Protein AF-A0A348WDX2-F1 (afdb_monomer)

Sequence (94 aa):
MTRDAALAHVADYYDRGAFQSELADLVTYRSESQNPAPEAAAELRRYLDEAMLPRLSKLGFDCEIIANPDPRGGPLLIGERREGEGLPMVLTYG

Foldseek 3Di:
DDPVVVVVVVCCCVVVCVVVVLVVVLVVQLCPFQDLDPVNLVSVVCSCPVPVVVVLVVVVWDWDWAQDPPNSGHIDIDTDDDPDPPDDDDDDDD

Mean predicted aligned error: 3.28 Å

Radius of gyration: 16.36 Å; Cα contacts (8 Å, |Δi|>4): 82; chains: 1; bounding box: 35×38×38 Å

Organism: NCBI:txid314263

pLDDT: mean 95.22, std 4.03, range [75.12, 98.31]

Solvent-accessible surface area (backbone atoms only — not comparable to full-atom values): 5765 Å² total; per-residue (Å²): 136,54,72,67,56,54,52,53,49,53,48,50,42,47,77,70,40,51,52,57,54,56,48,56,60,59,68,68,46,64,44,49,52,82,47,88,50,70,66,23,53,51,30,32,50,46,38,43,64,72,54,46,48,58,56,43,42,76,73,61,26,56,70,48,77,43,79,42,90,50,87,76,48,52,68,44,78,50,71,50,66,90,89,61,87,94,61,87,88,84,86,85,87,132

Secondary structure (DSSP, 8-sta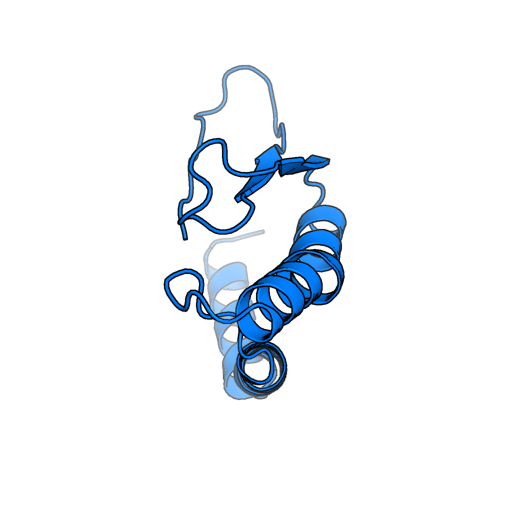te):
--HHHHHHHHHHHHHTTHHHHHHHHHTTS---TT--SHHHHHHHHHIIIIIIHHHHHHTT-EEEEE--SSTTSPPEEEEE----TTPPP-----

Structure (mmCIF, N/CA/C/O backbone):
data_AF-A0A348WDX2-F1
#
_entry.id   AF-A0A348WDX2-F1
#
loop_
_atom_site.group_PDB
_atom_site.id
_atom_site.type_symbol
_atom_site.label_atom_id
_atom_site.label_alt_id
_atom_site.label_comp_id
_atom_site.label_asym_id
_atom_site.label_entity_id
_atom_site.label_seq_id
_atom_site.pdbx_PDB_ins_code
_atom_site.Cartn_x
_atom_site.Cartn_y
_atom_site.Cartn_z
_atom_site.occupancy
_atom_site.B_iso_or_equiv
_atom_site.auth_seq_id
_atom_site.auth_comp_id
_atom_site.auth_asym_id
_atom_site.auth_atom_id
_atom_site.pdbx_PDB_model_num
ATOM 1 N N . MET A 1 1 ? -14.761 0.743 17.962 1.00 75.12 1 MET A N 1
ATOM 2 C CA . MET A 1 1 ? -13.966 -0.461 18.291 1.00 75.12 1 MET A CA 1
ATOM 3 C C . MET A 1 1 ? -13.297 -0.222 19.635 1.00 75.12 1 MET A C 1
ATOM 5 O O . MET A 1 1 ? -12.848 0.895 19.855 1.00 75.12 1 MET A O 1
ATOM 9 N N . THR A 1 2 ? -13.286 -1.192 20.550 1.00 96.69 2 THR A N 1
ATOM 10 C CA . THR A 1 2 ? -12.553 -1.064 21.823 1.00 96.69 2 THR A CA 1
ATOM 11 C C . THR A 1 2 ? -11.110 -1.537 21.654 1.00 96.69 2 THR A C 1
ATOM 13 O O . THR A 1 2 ? -10.802 -2.266 20.711 1.00 96.69 2 THR A O 1
ATOM 16 N N . ARG A 1 3 ? -10.225 -1.156 22.582 1.00 96.50 3 ARG A N 1
ATOM 17 C CA . ARG A 1 3 ? -8.836 -1.637 22.608 1.00 96.50 3 ARG A CA 1
ATOM 18 C C . ARG A 1 3 ? -8.760 -3.167 22.626 1.00 96.50 3 ARG A C 1
ATOM 20 O O . ARG A 1 3 ? -8.020 -3.748 21.841 1.00 96.50 3 ARG A O 1
ATOM 27 N N . ASP A 1 4 ? -9.551 -3.808 23.482 1.00 97.94 4 ASP A N 1
ATOM 28 C CA . ASP A 1 4 ? -9.523 -5.267 23.635 1.00 97.94 4 ASP A CA 1
ATOM 29 C C . ASP A 1 4 ? -10.040 -5.985 22.385 1.00 97.94 4 ASP A C 1
ATOM 31 O O . ASP A 1 4 ? -9.483 -7.008 21.995 1.00 97.94 4 ASP A O 1
ATOM 35 N N . ALA A 1 5 ? -11.033 -5.411 21.694 1.00 97.69 5 ALA A N 1
ATOM 36 C CA . ALA A 1 5 ? -11.490 -5.937 20.410 1.00 97.69 5 ALA A CA 1
ATOM 37 C C . ALA A 1 5 ? -10.389 -5.869 19.338 1.00 97.69 5 ALA A C 1
ATOM 39 O O . ALA A 1 5 ? -10.239 -6.810 18.563 1.00 97.69 5 ALA A O 1
ATOM 40 N N . ALA A 1 6 ? -9.596 -4.792 19.310 1.00 97.06 6 ALA A N 1
ATOM 41 C CA . ALA A 1 6 ? -8.480 -4.662 18.374 1.00 97.06 6 ALA A CA 1
ATOM 42 C C . ALA A 1 6 ? -7.374 -5.699 18.650 1.00 97.06 6 ALA A C 1
ATOM 44 O O . ALA A 1 6 ? -6.867 -6.321 17.718 1.00 97.06 6 ALA A O 1
ATOM 45 N N . LEU A 1 7 ? -7.041 -5.928 19.927 1.00 97.62 7 LEU A N 1
ATOM 46 C CA . LEU A 1 7 ? -6.058 -6.940 20.333 1.00 97.62 7 LEU A CA 1
ATOM 47 C C . LEU A 1 7 ? -6.516 -8.360 19.993 1.00 97.62 7 LEU A C 1
ATOM 49 O O . LEU A 1 7 ? -5.744 -9.128 19.425 1.00 97.62 7 LEU A O 1
ATOM 53 N N . ALA A 1 8 ? -7.773 -8.694 20.296 1.00 97.69 8 ALA A N 1
ATOM 54 C CA . ALA A 1 8 ? -8.338 -9.998 19.968 1.00 97.69 8 ALA A CA 1
ATOM 55 C C . ALA A 1 8 ? -8.351 -10.247 18.452 1.00 97.69 8 ALA A C 1
ATOM 57 O O . ALA A 1 8 ? -8.046 -11.349 18.007 1.00 97.69 8 ALA A O 1
ATOM 58 N N . HIS A 1 9 ? -8.652 -9.217 17.654 1.00 97.06 9 HIS A N 1
ATOM 59 C CA . HIS A 1 9 ? -8.658 -9.330 16.198 1.00 97.06 9 HIS A CA 1
ATOM 60 C C . HIS A 1 9 ? -7.260 -9.586 15.617 1.00 97.06 9 HIS A C 1
ATOM 62 O O . HIS A 1 9 ? -7.108 -10.455 14.764 1.00 97.06 9 HIS A O 1
ATOM 68 N N . VAL A 1 10 ? -6.234 -8.871 16.098 1.00 96.69 10 VAL A N 1
ATOM 69 C CA . VAL A 1 10 ? -4.840 -9.092 15.672 1.00 96.69 10 VAL A CA 1
ATOM 70 C C . VAL A 1 10 ? -4.339 -10.480 16.071 1.00 96.69 10 VAL A C 1
ATOM 72 O O . VAL A 1 10 ? -3.666 -11.122 15.267 1.00 96.69 10 VAL A O 1
ATOM 75 N N . ALA A 1 11 ? -4.683 -10.954 17.272 1.00 97.56 11 ALA A N 1
ATOM 76 C CA . ALA A 1 11 ? -4.325 -12.301 17.710 1.00 97.56 11 ALA A CA 1
ATOM 77 C C . ALA 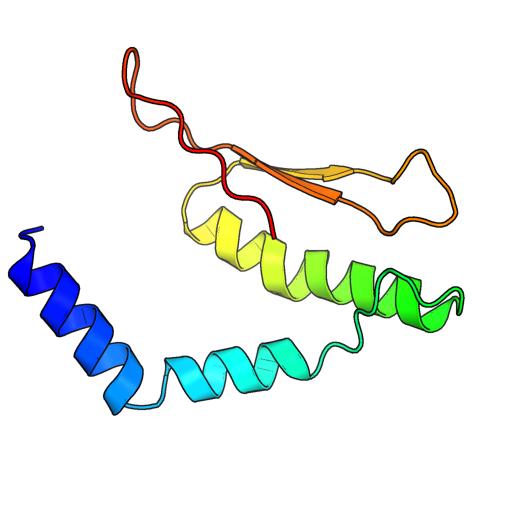A 1 11 ? -4.959 -13.370 16.805 1.00 97.56 11 ALA A C 1
ATOM 79 O O . ALA A 1 11 ? -4.239 -14.211 16.282 1.00 97.56 11 ALA A O 1
ATOM 80 N N . ASP A 1 12 ? -6.266 -13.282 16.524 1.00 98.06 12 ASP A N 1
ATOM 81 C CA . ASP A 1 12 ? -6.954 -14.221 15.621 1.00 98.06 12 ASP A CA 1
ATOM 82 C C . ASP A 1 12 ? -6.367 -14.203 14.199 1.00 98.06 12 ASP A C 1
ATOM 84 O O . ASP A 1 12 ? -6.110 -15.254 13.613 1.00 98.06 12 ASP A O 1
ATOM 88 N N . TYR A 1 13 ? -6.105 -13.012 13.650 1.00 97.56 13 TYR A N 1
ATOM 89 C CA . TYR A 1 13 ? -5.488 -12.846 12.330 1.00 97.56 13 TYR A CA 1
ATOM 90 C C . TYR A 1 13 ? -4.104 -13.511 12.243 1.00 97.56 13 TYR A C 1
ATOM 92 O O . TYR A 1 13 ? -3.767 -14.125 11.225 1.00 97.56 13 TYR A O 1
ATOM 100 N N . TYR A 1 14 ? -3.315 -13.427 13.316 1.00 97.56 14 TYR A N 1
ATOM 101 C CA . TYR A 1 14 ? -2.015 -14.082 13.404 1.00 97.56 14 TYR A CA 1
ATOM 102 C C . TYR A 1 14 ? -2.142 -15.600 13.604 1.00 97.56 14 TYR A C 1
ATOM 104 O O . TYR A 1 14 ? -1.587 -16.367 12.817 1.00 97.56 14 TYR A O 1
ATOM 112 N N . ASP A 1 15 ? -2.913 -16.042 14.602 1.00 97.81 15 ASP A N 1
ATOM 113 C CA . ASP A 1 15 ? -3.043 -17.449 15.008 1.00 97.81 15 ASP A CA 1
ATOM 114 C C . ASP A 1 15 ? -3.681 -18.321 13.919 1.00 97.81 15 ASP A C 1
ATOM 116 O O . ASP A 1 15 ? -3.372 -19.507 13.793 1.00 97.81 15 ASP A O 1
ATOM 120 N N . ARG A 1 16 ? -4.538 -17.736 13.075 1.00 97.50 16 ARG A N 1
ATOM 121 C CA . ARG A 1 16 ? -5.122 -18.419 11.909 1.00 97.50 16 ARG A CA 1
ATOM 122 C C . ARG A 1 16 ? -4.182 -18.492 10.705 1.00 97.50 16 ARG A C 1
ATOM 124 O O . ARG A 1 16 ? -4.569 -19.038 9.674 1.00 97.50 16 ARG A O 1
ATOM 131 N N . GLY A 1 17 ? -2.975 -17.938 10.810 1.00 98.00 17 GLY A N 1
ATOM 132 C CA . GLY A 1 17 ? -1.962 -17.953 9.757 1.00 98.00 17 GLY A CA 1
ATOM 133 C C . GLY A 1 17 ? -2.224 -16.978 8.608 1.00 98.00 17 GLY A C 1
ATOM 134 O O . GLY A 1 17 ? -1.491 -17.006 7.620 1.00 98.00 17 GLY A O 1
ATOM 135 N N . ALA A 1 18 ? -3.230 -16.101 8.714 1.00 97.38 18 ALA A N 1
ATOM 136 C CA . ALA A 1 18 ? -3.542 -15.139 7.656 1.00 97.38 18 ALA A CA 1
ATOM 137 C C . ALA A 1 18 ? -2.383 -14.152 7.450 1.00 97.38 18 ALA A C 1
ATOM 139 O O . ALA A 1 18 ? -1.963 -13.945 6.314 1.00 97.38 18 ALA A O 1
ATOM 140 N N . PHE A 1 19 ? -1.785 -13.656 8.542 1.00 97.06 19 PHE A N 1
ATOM 141 C CA . PHE A 1 19 ? -0.569 -12.840 8.468 1.00 97.06 19 PHE A CA 1
ATOM 142 C C . PHE A 1 19 ? 0.567 -13.548 7.724 1.00 97.06 19 PHE A C 1
ATOM 144 O O . PHE A 1 19 ? 1.179 -12.975 6.827 1.00 97.06 19 PHE A O 1
ATOM 151 N N . GLN A 1 20 ? 0.841 -14.808 8.078 1.00 98.12 20 GLN A N 1
ATOM 152 C CA . GLN A 1 20 ? 1.915 -15.578 7.457 1.00 98.12 20 GLN A CA 1
ATOM 153 C 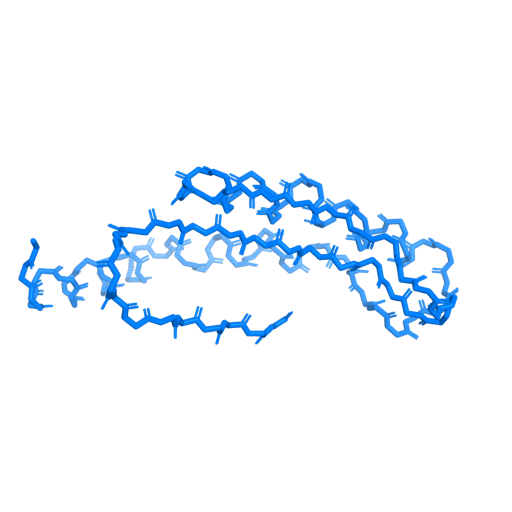C . GLN A 1 20 ? 1.662 -15.791 5.963 1.00 98.12 20 GLN A C 1
ATOM 155 O O . GLN A 1 20 ? 2.590 -15.639 5.174 1.00 98.12 20 GLN A O 1
ATOM 160 N N . SER A 1 21 ? 0.433 -16.138 5.575 1.00 98.00 21 SER A N 1
ATOM 161 C CA . SER A 1 21 ? 0.070 -16.344 4.170 1.00 98.00 21 SER A CA 1
ATOM 162 C C . SER A 1 21 ? 0.242 -15.063 3.359 1.00 98.00 21 SER A C 1
ATOM 164 O O . SER A 1 21 ? 0.882 -15.079 2.314 1.00 98.00 21 SER A O 1
ATOM 166 N N . GLU A 1 22 ? -0.280 -13.940 3.856 1.00 96.62 22 GLU A N 1
ATOM 167 C CA . GLU A 1 22 ? -0.176 -12.659 3.156 1.00 96.62 22 GLU A CA 1
ATOM 168 C C . GLU A 1 22 ? 1.277 -12.173 3.078 1.00 96.62 22 GLU A C 1
ATOM 170 O O . GLU A 1 22 ? 1.697 -11.660 2.040 1.00 96.62 22 GLU A O 1
ATOM 175 N N . LEU A 1 23 ? 2.069 -12.364 4.140 1.00 97.44 23 LEU A N 1
ATOM 176 C CA . LEU A 1 23 ? 3.496 -12.046 4.130 1.00 97.44 23 LEU A CA 1
ATOM 177 C C . LEU A 1 23 ? 4.268 -12.946 3.159 1.00 97.44 23 LEU A C 1
ATOM 179 O O . LEU A 1 23 ? 5.141 -12.450 2.451 1.00 97.44 23 LEU A O 1
ATOM 183 N N . ALA A 1 24 ? 3.947 -14.242 3.100 1.00 98.19 24 ALA A N 1
ATOM 184 C CA . ALA A 1 24 ? 4.570 -15.179 2.169 1.00 98.19 24 ALA A CA 1
ATOM 185 C C . ALA A 1 24 ? 4.380 -14.730 0.714 1.00 98.19 24 ALA A C 1
ATOM 187 O O . ALA A 1 24 ? 5.341 -14.761 -0.051 1.00 98.19 24 ALA A O 1
ATOM 188 N N . ASP A 1 25 ? 3.192 -14.233 0.361 1.00 97.12 25 ASP A N 1
ATOM 189 C CA . ASP A 1 25 ? 2.925 -13.666 -0.963 1.00 97.12 25 ASP A CA 1
ATOM 190 C C . ASP A 1 25 ? 3.757 -12.400 -1.215 1.00 97.12 25 ASP A C 1
ATOM 192 O O . ASP A 1 25 ? 4.345 -12.240 -2.287 1.00 97.12 25 ASP A O 1
ATOM 196 N N . LEU A 1 26 ? 3.856 -11.506 -0.225 1.00 97.25 26 LEU A N 1
ATOM 197 C CA . LEU A 1 26 ? 4.619 -10.258 -0.341 1.00 97.25 26 LEU A CA 1
ATOM 198 C C . LEU A 1 26 ? 6.120 -10.487 -0.539 1.00 97.25 26 LEU A C 1
ATOM 200 O O . LEU A 1 26 ? 6.740 -9.784 -1.332 1.00 97.25 26 LEU A O 1
ATOM 204 N N . VAL A 1 27 ? 6.713 -11.480 0.126 1.00 97.06 27 VAL A N 1
ATOM 205 C CA . VAL A 1 27 ? 8.155 -11.760 -0.010 1.00 97.06 27 VAL A CA 1
ATOM 206 C C . VAL A 1 27 ? 8.519 -12.472 -1.317 1.00 97.06 27 VAL A C 1
ATOM 208 O O . VAL A 1 27 ? 9.702 -12.656 -1.603 1.00 97.06 27 VAL A O 1
ATOM 211 N N . THR A 1 28 ? 7.538 -12.869 -2.138 1.00 97.31 28 THR A N 1
ATOM 212 C CA . THR A 1 28 ? 7.817 -13.419 -3.477 1.00 97.31 28 THR A CA 1
ATOM 213 C C . THR A 1 28 ? 8.293 -12.359 -4.473 1.00 97.31 28 THR A C 1
ATOM 215 O O . THR A 1 28 ? 8.958 -12.698 -5.455 1.00 97.31 28 THR A O 1
ATOM 218 N N . TYR A 1 29 ? 7.994 -11.083 -4.216 1.00 97.00 29 TYR A N 1
ATOM 219 C CA . TYR A 1 29 ? 8.453 -9.963 -5.028 1.00 97.00 29 TYR A CA 1
ATOM 220 C C . TYR A 1 29 ? 9.920 -9.676 -4.706 1.00 97.00 29 TYR A C 1
ATOM 222 O O . TYR A 1 29 ? 10.273 -9.330 -3.580 1.00 97.00 29 TYR A O 1
ATOM 230 N N . ARG A 1 30 ? 10.800 -9.795 -5.702 1.00 96.06 30 ARG A N 1
ATOM 231 C CA . ARG A 1 30 ? 12.246 -9.558 -5.533 1.00 96.06 30 ARG A CA 1
ATOM 232 C C . ARG A 1 30 ? 12.576 -8.070 -5.679 1.00 96.06 30 ARG A C 1
ATOM 234 O O . ARG A 1 30 ? 13.374 -7.675 -6.522 1.00 96.06 30 ARG A O 1
ATOM 241 N N . SER A 1 31 ? 11.917 -7.246 -4.872 1.00 93.75 31 SER A N 1
ATOM 242 C CA . SER A 1 31 ? 11.829 -5.788 -5.002 1.00 93.75 31 SER A CA 1
ATOM 243 C C . SER A 1 31 ? 12.980 -5.026 -4.327 1.00 93.75 31 SER A C 1
ATOM 245 O O . SER A 1 31 ? 12.759 -4.008 -3.670 1.00 93.75 31 SER A O 1
ATOM 247 N N . GLU A 1 32 ? 14.212 -5.524 -4.430 1.00 92.44 32 GLU A N 1
ATOM 248 C CA . GLU A 1 32 ? 15.381 -4.887 -3.813 1.00 92.44 32 GLU A CA 1
ATOM 249 C C . GLU A 1 32 ? 15.691 -3.540 -4.491 1.00 92.44 32 GLU A C 1
ATOM 251 O O . GLU A 1 32 ? 16.188 -3.492 -5.613 1.00 92.44 32 GLU A O 1
ATOM 256 N N . SER A 1 33 ? 15.424 -2.428 -3.802 1.00 86.44 33 SER A N 1
ATOM 257 C CA . SER A 1 33 ? 15.517 -1.076 -4.377 1.00 86.44 33 SER A CA 1
ATOM 258 C C 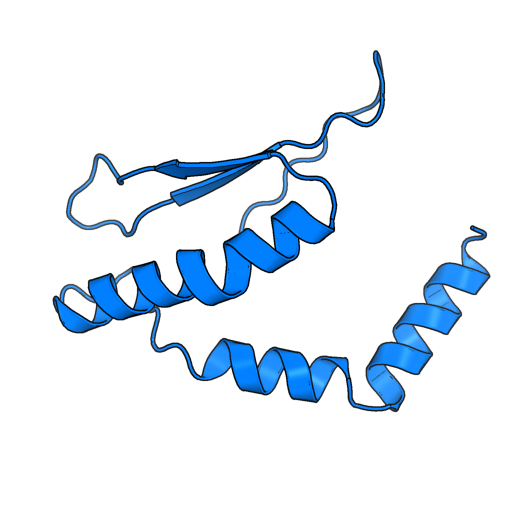. SER A 1 33 ? 16.943 -0.570 -4.612 1.00 86.44 33 SER A C 1
ATOM 260 O O . SER A 1 33 ? 17.128 0.366 -5.384 1.00 86.44 33 SER A O 1
ATOM 262 N N . GLN A 1 34 ? 17.942 -1.166 -3.954 1.00 87.38 34 GLN A N 1
ATOM 263 C CA . GLN A 1 34 ? 19.361 -0.817 -4.115 1.00 87.38 34 GLN A CA 1
ATOM 264 C C . GLN A 1 34 ? 20.050 -1.627 -5.220 1.00 87.38 34 GLN A C 1
ATOM 266 O O . GLN A 1 34 ? 21.203 -1.355 -5.558 1.00 87.38 34 GLN A O 1
ATOM 271 N N . ASN A 1 35 ? 19.366 -2.626 -5.778 1.00 89.88 35 ASN A N 1
ATOM 272 C CA . ASN A 1 35 ? 19.912 -3.458 -6.832 1.00 89.88 35 ASN A CA 1
ATOM 273 C C . ASN A 1 35 ? 19.800 -2.721 -8.180 1.00 89.88 35 ASN A C 1
ATOM 275 O O . ASN A 1 35 ? 18.691 -2.406 -8.611 1.00 89.88 35 ASN A O 1
ATOM 279 N N . PRO A 1 36 ? 20.923 -2.441 -8.869 1.00 88.12 36 PRO A N 1
ATOM 280 C CA . PRO A 1 36 ? 20.914 -1.654 -10.101 1.00 88.12 36 PRO A CA 1
ATOM 281 C C . PRO A 1 36 ? 20.420 -2.444 -11.321 1.00 88.12 36 PRO A C 1
ATOM 283 O O . PRO A 1 36 ? 20.353 -1.891 -12.421 1.00 88.12 36 PRO A O 1
ATOM 286 N N . ALA A 1 37 ? 20.137 -3.739 -11.168 1.00 90.75 37 ALA A N 1
ATOM 287 C CA . ALA A 1 37 ? 19.703 -4.580 -12.266 1.00 90.75 37 ALA A CA 1
ATOM 288 C C . ALA A 1 37 ? 18.301 -4.153 -12.763 1.00 90.75 37 ALA A C 1
ATOM 290 O O . ALA A 1 37 ? 17.394 -3.966 -11.944 1.00 90.75 37 ALA A O 1
ATOM 291 N N . PRO A 1 38 ? 18.078 -4.002 -14.085 1.00 90.25 38 PRO A N 1
ATOM 292 C CA . PRO A 1 38 ? 16.784 -3.580 -14.630 1.00 90.25 38 PRO A CA 1
ATOM 293 C C . PRO A 1 38 ? 15.599 -4.443 -14.175 1.00 90.25 38 PRO A C 1
ATOM 295 O O . PRO A 1 38 ? 14.497 -3.934 -13.972 1.00 90.25 38 PRO A O 1
ATOM 298 N N . GLU A 1 39 ? 15.820 -5.742 -13.978 1.00 93.62 39 GLU A N 1
ATOM 299 C CA . GLU A 1 39 ? 14.826 -6.679 -13.462 1.00 93.62 39 GLU A CA 1
ATOM 300 C C . GLU A 1 39 ? 14.407 -6.378 -12.018 1.00 93.62 39 GLU A C 1
ATOM 302 O O . GLU A 1 39 ? 13.233 -6.533 -11.691 1.00 93.62 39 GLU A O 1
ATOM 307 N N . ALA A 1 40 ? 15.318 -5.888 -11.171 1.00 92.44 40 ALA A N 1
ATOM 308 C CA . ALA A 1 40 ? 14.995 -5.508 -9.798 1.00 92.44 40 ALA A CA 1
ATOM 309 C C . ALA A 1 40 ? 14.120 -4.248 -9.772 1.00 92.44 40 ALA A C 1
ATOM 311 O O . ALA A 1 40 ? 13.144 -4.182 -9.026 1.00 92.44 40 ALA A O 1
ATOM 312 N N . ALA A 1 41 ? 14.403 -3.281 -10.653 1.00 91.94 41 ALA A N 1
ATOM 313 C CA . ALA A 1 41 ? 13.563 -2.098 -10.824 1.00 91.94 41 ALA A CA 1
ATOM 314 C C . ALA A 1 41 ? 12.153 -2.458 -11.332 1.00 91.94 41 ALA A C 1
ATOM 316 O O . ALA A 1 41 ? 11.160 -1.911 -10.846 1.00 91.94 41 ALA A O 1
ATOM 317 N N . ALA A 1 42 ? 12.053 -3.402 -12.276 1.00 93.94 42 ALA A N 1
ATOM 318 C CA . ALA A 1 42 ? 10.772 -3.903 -12.769 1.00 93.94 42 ALA A CA 1
ATOM 319 C C . ALA A 1 42 ? 9.984 -4.652 -11.678 1.00 93.94 42 ALA A C 1
ATOM 321 O O . ALA A 1 42 ? 8.793 -4.397 -11.507 1.00 93.94 42 ALA A O 1
ATOM 322 N N . GLU A 1 43 ? 10.639 -5.514 -10.895 1.00 96.88 43 GLU A N 1
ATOM 323 C CA . GLU A 1 43 ? 10.005 -6.229 -9.779 1.00 96.88 43 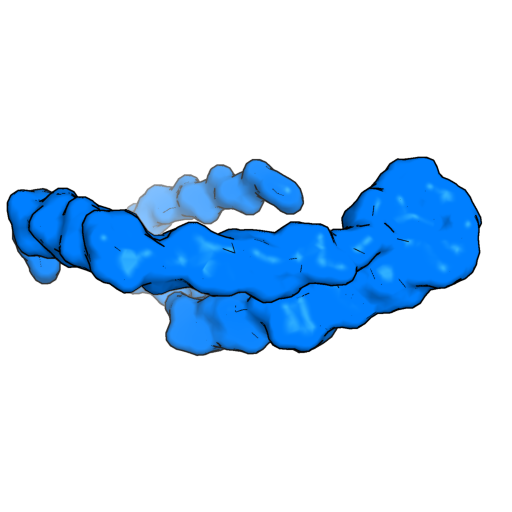GLU A CA 1
ATOM 324 C C . GLU A 1 43 ? 9.575 -5.289 -8.649 1.00 96.88 43 GLU A C 1
ATOM 326 O O . GLU A 1 43 ? 8.494 -5.463 -8.087 1.00 96.88 43 GLU A O 1
ATOM 331 N N . LEU A 1 44 ? 10.361 -4.252 -8.344 1.00 95.88 44 LEU A N 1
ATOM 332 C CA . LEU A 1 44 ? 9.956 -3.212 -7.401 1.00 95.88 44 LEU A CA 1
ATOM 333 C C . LEU A 1 44 ? 8.722 -2.458 -7.898 1.00 95.88 44 LEU A C 1
ATOM 335 O O . LEU A 1 44 ? 7.791 -2.229 -7.129 1.00 95.88 44 LEU A O 1
ATOM 339 N N . ARG A 1 45 ? 8.669 -2.114 -9.188 1.00 96.06 45 ARG A N 1
ATOM 340 C CA . ARG A 1 45 ? 7.476 -1.491 -9.764 1.00 96.06 45 ARG A CA 1
ATOM 341 C C . ARG A 1 45 ? 6.258 -2.411 -9.661 1.00 96.06 45 ARG A C 1
ATOM 343 O O . ARG A 1 45 ? 5.202 -1.959 -9.227 1.00 96.06 45 ARG A O 1
ATOM 350 N N . ARG A 1 46 ? 6.426 -3.697 -9.979 1.00 97.56 46 ARG A N 1
ATOM 351 C CA . ARG A 1 46 ? 5.376 -4.716 -9.857 1.00 97.56 46 ARG A CA 1
ATOM 352 C C . ARG A 1 46 ? 4.879 -4.852 -8.417 1.00 97.56 46 ARG A C 1
ATOM 354 O O . ARG A 1 46 ? 3.677 -4.898 -8.194 1.00 97.56 46 ARG A O 1
ATOM 361 N N . TYR A 1 47 ? 5.779 -4.843 -7.434 1.00 97.88 47 TYR A N 1
ATOM 362 C CA . TYR A 1 47 ? 5.425 -4.841 -6.012 1.00 97.88 47 TYR A CA 1
ATOM 363 C C . TYR A 1 47 ? 4.572 -3.626 -5.622 1.00 97.88 47 TYR A C 1
ATOM 365 O O . TYR A 1 47 ? 3.552 -3.773 -4.947 1.00 97.88 47 TYR A O 1
ATOM 373 N N . LEU A 1 48 ? 4.942 -2.423 -6.069 1.00 97.56 48 LEU A N 1
ATOM 374 C CA . LEU A 1 48 ? 4.152 -1.229 -5.768 1.00 97.56 48 LEU A CA 1
ATOM 375 C C . LEU A 1 48 ? 2.767 -1.272 -6.430 1.00 97.56 48 LEU A C 1
ATOM 377 O O . LEU A 1 48 ? 1.776 -1.024 -5.746 1.00 97.56 48 LEU A O 1
ATOM 381 N N . ASP A 1 49 ? 2.696 -1.627 -7.715 1.00 98.06 49 ASP A N 1
ATOM 382 C CA . ASP A 1 49 ? 1.450 -1.633 -8.492 1.00 98.06 49 ASP A CA 1
ATOM 383 C C . ASP A 1 49 ? 0.491 -2.760 -8.068 1.00 98.06 49 ASP A C 1
ATOM 385 O O . ASP A 1 49 ? -0.704 -2.528 -7.887 1.00 98.06 49 ASP A O 1
ATOM 389 N N . GLU A 1 50 ? 0.993 -3.988 -7.913 1.00 97.94 50 GLU A N 1
ATOM 390 C CA . GLU A 1 50 ? 0.161 -5.180 -7.694 1.00 97.94 50 GLU A CA 1
ATOM 391 C C . GLU A 1 50 ? -0.056 -5.483 -6.210 1.00 97.94 50 GLU A C 1
ATOM 393 O O . GLU A 1 50 ? -1.098 -6.026 -5.836 1.00 97.94 50 GLU A O 1
ATOM 398 N N . ALA A 1 51 ? 0.907 -5.139 -5.347 1.00 97.44 51 ALA A N 1
ATOM 399 C CA . ALA A 1 51 ? 0.832 -5.478 -3.934 1.00 97.44 51 A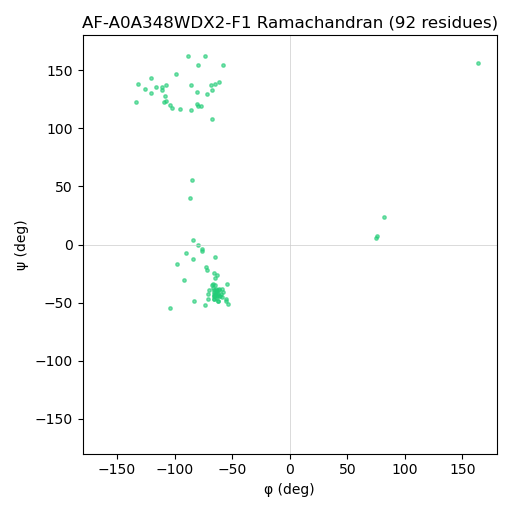LA A CA 1
ATOM 400 C C . ALA A 1 51 ? 0.452 -4.286 -3.048 1.00 97.44 51 ALA A C 1
ATOM 402 O O . ALA A 1 51 ? -0.494 -4.403 -2.262 1.00 97.44 51 ALA A O 1
ATOM 403 N N . MET A 1 52 ? 1.173 -3.167 -3.122 1.00 97.56 52 MET A N 1
ATOM 404 C CA . MET A 1 52 ? 1.016 -2.073 -2.152 1.00 97.56 52 MET A CA 1
ATOM 405 C C . MET A 1 52 ? -0.147 -1.140 -2.475 1.00 97.56 52 MET A C 1
ATOM 407 O O . MET A 1 52 ? -0.980 -0.892 -1.599 1.00 97.56 52 MET A O 1
ATOM 411 N N . LEU A 1 53 ? -0.244 -0.671 -3.723 1.00 98.06 53 LEU A N 1
ATOM 412 C CA . LEU A 1 53 ? -1.290 0.254 -4.158 1.00 98.06 53 LEU A CA 1
ATOM 413 C C . LEU A 1 53 ? -2.698 -0.284 -3.833 1.00 98.06 53 LEU A C 1
ATOM 415 O O . LEU A 1 53 ? -3.440 0.411 -3.136 1.00 98.06 53 LEU A O 1
ATOM 419 N N . PRO A 1 54 ? -3.073 -1.534 -4.186 1.00 97.62 54 PRO A N 1
ATOM 420 C CA . PRO A 1 54 ? -4.426 -2.021 -3.920 1.00 97.62 54 PRO A CA 1
ATOM 421 C C . PRO A 1 54 ? -4.718 -2.172 -2.423 1.00 97.62 54 PRO A C 1
ATOM 423 O O . PRO A 1 54 ? -5.848 -1.943 -1.986 1.00 97.62 54 PRO A O 1
ATOM 426 N N . ARG A 1 55 ? -3.709 -2.543 -1.621 1.00 96.75 55 ARG A N 1
ATOM 427 C CA . ARG A 1 55 ? -3.844 -2.691 -0.163 1.00 96.75 55 ARG A CA 1
ATOM 428 C C . ARG A 1 55 ? -4.131 -1.346 0.502 1.00 96.75 55 ARG A C 1
ATOM 430 O O . ARG A 1 55 ? -5.063 -1.261 1.298 1.00 96.75 55 ARG A O 1
ATOM 437 N N . LEU A 1 56 ? -3.380 -0.304 0.153 1.00 97.56 56 LEU A N 1
ATOM 438 C CA . LEU A 1 56 ? -3.558 1.035 0.720 1.00 97.56 56 LEU A CA 1
ATOM 439 C C . LEU A 1 56 ? -4.849 1.695 0.228 1.00 97.56 56 LEU A C 1
ATOM 441 O O . LEU A 1 56 ? -5.613 2.215 1.042 1.00 97.56 56 LEU A O 1
ATOM 445 N N . SER A 1 57 ? -5.174 1.580 -1.063 1.00 97.56 57 SER A N 1
ATOM 446 C CA . SER A 1 57 ? -6.437 2.104 -1.594 1.00 97.56 57 SER A CA 1
ATOM 447 C C . SER A 1 57 ? -7.660 1.445 -0.947 1.00 97.56 57 SER A C 1
ATOM 449 O O . SER A 1 57 ? -8.623 2.129 -0.609 1.00 97.56 57 SER A O 1
ATOM 451 N N . LYS A 1 58 ? -7.620 0.133 -0.664 1.00 97.44 58 LYS A N 1
ATOM 452 C CA . LYS A 1 58 ? -8.695 -0.561 0.073 1.00 97.44 58 LYS A CA 1
ATOM 453 C C . LYS A 1 58 ? -8.867 -0.046 1.510 1.00 97.44 58 LYS A C 1
ATOM 455 O O . LYS A 1 58 ? -9.963 -0.132 2.060 1.00 97.44 58 LYS A O 1
ATOM 460 N N . LEU A 1 59 ? -7.807 0.496 2.113 1.00 95.88 59 LEU A N 1
ATOM 461 C CA . LEU A 1 59 ? -7.829 1.144 3.429 1.00 95.88 59 LEU A CA 1
ATOM 462 C C . LEU A 1 59 ? -8.257 2.624 3.371 1.00 95.88 59 LEU A C 1
ATOM 464 O O . LEU A 1 59 ? -8.244 3.297 4.407 1.00 95.88 59 LEU A O 1
ATOM 468 N N . GLY A 1 60 ? -8.636 3.126 2.191 1.00 97.50 60 GLY A N 1
ATOM 469 C CA . GLY A 1 60 ? -9.119 4.490 1.981 1.00 97.50 60 GLY A CA 1
ATOM 470 C C . GLY A 1 60 ? -8.015 5.536 1.845 1.00 97.50 60 GLY A C 1
ATOM 471 O O . GLY A 1 60 ? -8.261 6.696 2.159 1.00 97.50 60 GLY A O 1
ATOM 472 N N . PHE A 1 61 ? -6.806 5.133 1.446 1.00 98.31 61 PHE A N 1
ATOM 473 C CA . PHE A 1 61 ? -5.754 6.076 1.071 1.00 98.31 61 PHE A CA 1
ATOM 474 C C . PHE A 1 61 ? -5.879 6.468 -0.402 1.00 98.31 61 PHE A C 1
ATOM 476 O O . PHE A 1 61 ? -6.050 5.603 -1.266 1.00 98.31 61 PHE A O 1
ATOM 483 N N . ASP A 1 62 ? -5.702 7.756 -0.678 1.00 98.12 62 ASP A N 1
ATOM 484 C CA . ASP A 1 62 ? -5.377 8.252 -2.009 1.00 98.12 62 ASP A CA 1
ATOM 485 C C . ASP A 1 62 ? -3.872 8.064 -2.217 1.00 98.12 62 ASP A C 1
ATOM 487 O O . ASP A 1 62 ? -3.062 8.545 -1.421 1.00 98.12 62 ASP A O 1
ATOM 491 N N . CYS A 1 63 ? -3.491 7.305 -3.246 1.00 98.31 63 CYS A N 1
ATOM 492 C CA . CYS A 1 63 ? -2.107 6.893 -3.459 1.00 98.31 63 CYS A CA 1
ATOM 493 C C . CYS A 1 63 ? -1.559 7.366 -4.804 1.00 98.31 63 CYS A C 1
ATOM 495 O O . CYS A 1 63 ? -2.246 7.306 -5.823 1.00 98.31 63 CYS A O 1
ATOM 497 N N . GLU A 1 64 ? -0.282 7.736 -4.811 1.00 97.88 64 GLU A N 1
ATOM 498 C CA . GLU A 1 64 ? 0.484 8.077 -6.006 1.00 97.88 64 GLU A CA 1
ATOM 499 C C . GLU A 1 64 ? 1.830 7.342 -5.997 1.00 97.88 64 GLU A C 1
ATOM 501 O O . GLU A 1 64 ? 2.499 7.262 -4.963 1.00 97.88 64 GLU A O 1
ATOM 506 N N . ILE A 1 65 ? 2.237 6.815 -7.156 1.00 97.31 65 ILE A N 1
ATOM 507 C CA . ILE A 1 65 ? 3.582 6.271 -7.366 1.00 97.31 65 ILE A CA 1
ATOM 508 C C . ILE A 1 65 ? 4.400 7.299 -8.143 1.00 97.31 65 ILE A C 1
ATOM 510 O O . ILE A 1 65 ? 4.095 7.618 -9.292 1.00 97.31 65 ILE A O 1
ATOM 514 N N . ILE A 1 66 ? 5.463 7.786 -7.517 1.00 96.31 66 ILE A N 1
ATOM 515 C CA . ILE A 1 66 ? 6.297 8.884 -7.993 1.00 96.31 66 ILE A CA 1
ATOM 516 C C . ILE A 1 66 ? 7.668 8.334 -8.387 1.00 96.31 66 ILE A C 1
ATOM 518 O O . ILE A 1 66 ? 8.290 7.561 -7.652 1.00 96.31 66 ILE A O 1
ATOM 522 N N . ALA A 1 67 ? 8.160 8.739 -9.558 1.00 93.44 67 ALA A N 1
ATOM 523 C CA . ALA A 1 67 ? 9.512 8.402 -9.987 1.00 93.44 67 ALA A CA 1
ATOM 524 C C . ALA A 1 67 ? 10.551 9.061 -9.068 1.00 93.44 67 ALA A C 1
ATOM 526 O O . ALA A 1 67 ? 10.428 10.234 -8.711 1.00 93.44 67 ALA A O 1
ATOM 527 N N . ASN A 1 68 ? 11.598 8.319 -8.713 1.00 91.50 68 ASN A N 1
ATOM 528 C CA . ASN A 1 68 ? 12.681 8.875 -7.916 1.00 91.50 68 ASN A CA 1
ATOM 529 C C . ASN A 1 68 ? 13.512 9.847 -8.768 1.00 91.50 68 ASN A C 1
ATOM 531 O O . ASN A 1 68 ? 13.932 9.467 -9.865 1.00 91.50 68 ASN A O 1
ATOM 535 N N . PRO A 1 69 ? 13.772 11.081 -8.303 1.00 91.06 69 PRO A N 1
ATOM 536 C CA . PRO A 1 69 ? 14.673 11.985 -9.009 1.00 91.06 69 PRO A CA 1
ATOM 537 C C . PRO A 1 69 ? 16.127 11.485 -9.019 1.00 91.06 69 PRO A C 1
ATOM 539 O O . PRO A 1 69 ? 16.881 11.863 -9.915 1.00 91.06 69 PRO A O 1
ATOM 542 N N . ASP A 1 70 ? 16.537 10.645 -8.057 1.00 89.38 70 ASP A N 1
ATOM 543 C CA . ASP A 1 70 ? 17.824 9.945 -8.107 1.00 89.38 70 ASP A CA 1
ATOM 544 C C . ASP A 1 70 ? 17.664 8.644 -8.913 1.00 89.38 70 ASP A C 1
ATOM 546 O O . ASP A 1 70 ? 16.957 7.741 -8.461 1.00 89.38 70 ASP A O 1
ATOM 550 N N . PRO A 1 71 ? 18.337 8.490 -10.070 1.00 81.94 71 PRO A N 1
ATOM 551 C CA . PRO A 1 71 ? 18.223 7.291 -10.903 1.00 81.94 71 PRO A CA 1
ATOM 552 C C . PRO A 1 71 ? 18.768 6.021 -10.234 1.00 81.94 71 PRO A C 1
ATOM 554 O O . PRO A 1 71 ? 18.566 4.927 -10.754 1.00 81.94 71 PRO A O 1
ATOM 557 N N . ARG A 1 72 ? 19.477 6.145 -9.104 1.00 83.56 72 ARG A N 1
ATOM 558 C CA . ARG A 1 72 ? 19.923 5.009 -8.283 1.00 83.56 72 ARG A CA 1
ATOM 559 C C . ARG A 1 72 ? 18.849 4.537 -7.302 1.00 83.56 72 ARG A C 1
ATOM 561 O O . ARG A 1 72 ? 19.030 3.497 -6.681 1.00 83.56 72 ARG A O 1
ATOM 568 N N . GLY A 1 73 ? 17.788 5.319 -7.110 1.00 86.81 73 GLY A N 1
ATOM 569 C CA . GLY A 1 73 ? 16.686 5.002 -6.214 1.00 86.81 73 GLY A CA 1
ATOM 570 C C . GLY A 1 73 ? 15.486 4.416 -6.954 1.00 86.81 73 GLY A C 1
ATOM 571 O O . GLY A 1 73 ? 15.173 4.796 -8.080 1.00 86.81 73 GLY A O 1
ATOM 572 N N . GLY A 1 74 ? 14.773 3.511 -6.286 1.00 90.38 74 GLY A N 1
ATOM 573 C CA . GLY A 1 74 ? 13.486 3.006 -6.759 1.00 90.38 74 GLY A CA 1
ATOM 574 C C . GLY A 1 74 ? 12.344 4.025 -6.613 1.00 90.38 74 GLY A C 1
ATOM 575 O O . GLY A 1 74 ? 12.480 4.983 -5.843 1.00 90.38 74 GLY A O 1
ATOM 576 N N . PRO A 1 75 ? 11.220 3.829 -7.331 1.00 94.12 75 PRO A N 1
ATOM 577 C CA . PRO A 1 75 ? 10.030 4.672 -7.211 1.00 94.12 75 PRO A CA 1
ATOM 578 C C . PRO A 1 75 ? 9.487 4.706 -5.777 1.00 94.12 75 PRO A C 1
ATOM 580 O O . PRO A 1 75 ? 9.674 3.770 -5.001 1.00 94.12 75 PRO A O 1
ATOM 583 N N . LEU A 1 76 ? 8.785 5.786 -5.450 1.00 94.50 76 LEU A N 1
ATOM 584 C CA . LEU A 1 76 ? 8.175 6.023 -4.145 1.00 94.50 76 LEU A CA 1
ATOM 585 C C . LEU A 1 76 ? 6.663 5.861 -4.260 1.00 94.50 76 LEU A C 1
ATOM 587 O O . LEU A 1 76 ? 6.074 6.385 -5.198 1.00 94.50 76 LEU A O 1
ATOM 591 N N . LEU A 1 77 ? 6.029 5.193 -3.299 1.00 97.25 77 LEU A N 1
ATOM 592 C CA . LEU A 1 77 ? 4.576 5.222 -3.150 1.00 97.25 77 LEU A CA 1
ATOM 593 C C . LEU A 1 77 ? 4.232 6.139 -1.977 1.00 97.25 77 LEU A C 1
ATOM 595 O O . LEU A 1 77 ? 4.651 5.887 -0.849 1.00 97.25 77 LEU A O 1
ATOM 599 N N . ILE A 1 78 ? 3.467 7.194 -2.247 1.00 97.81 78 ILE A N 1
ATOM 600 C CA . ILE A 1 78 ? 2.936 8.102 -1.227 1.00 97.81 78 ILE A CA 1
ATOM 601 C C . ILE A 1 78 ? 1.435 7.854 -1.108 1.00 97.81 78 ILE A C 1
ATOM 603 O O . ILE A 1 78 ? 0.727 7.861 -2.110 1.00 97.81 78 ILE A O 1
ATOM 607 N N . GLY A 1 79 ? 0.959 7.615 0.115 1.00 97.69 79 GLY A N 1
ATOM 608 C CA . GLY A 1 79 ? -0.460 7.474 0.428 1.00 97.69 79 GLY A CA 1
ATOM 609 C C . GLY A 1 79 ? -0.899 8.513 1.453 1.00 97.69 79 GLY A C 1
ATOM 610 O O . GLY A 1 79 ? -0.277 8.635 2.507 1.00 97.69 79 GLY A O 1
ATOM 611 N N . GLU A 1 80 ? -1.992 9.219 1.177 1.00 97.69 80 GLU A N 1
ATOM 612 C CA . GLU A 1 80 ? -2.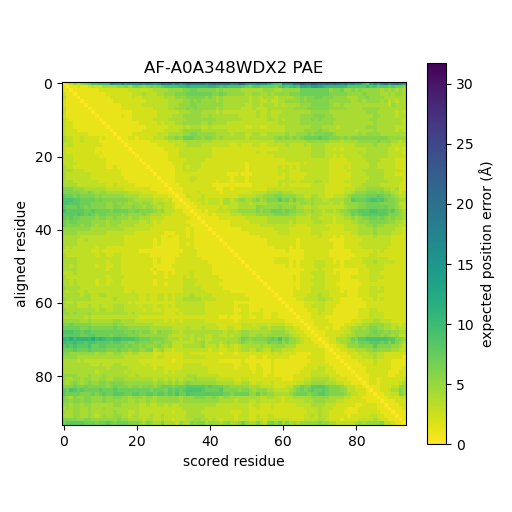629 10.152 2.109 1.00 97.69 80 GLU A CA 1
ATOM 613 C C . GLU A 1 80 ? -4.039 9.665 2.460 1.00 97.69 80 GLU A C 1
ATOM 615 O O . GLU A 1 80 ? -4.810 9.260 1.593 1.00 97.69 80 GLU A O 1
ATOM 620 N N . ARG A 1 81 ? -4.393 9.714 3.747 1.00 97.19 81 ARG A N 1
ATOM 621 C CA . ARG A 1 81 ? -5.770 9.526 4.214 1.00 97.19 81 ARG A CA 1
ATOM 622 C C . ARG A 1 81 ? -6.110 10.615 5.219 1.00 97.19 81 ARG A C 1
ATOM 624 O O . ARG A 1 81 ? -5.446 10.743 6.245 1.00 97.19 81 ARG A O 1
ATOM 631 N N . ARG A 1 82 ? -7.167 11.380 4.938 1.00 96.06 82 ARG A N 1
ATOM 632 C CA . ARG A 1 82 ? -7.690 12.416 5.840 1.00 96.06 82 ARG A CA 1
ATOM 633 C C . ARG A 1 82 ? -8.832 11.861 6.673 1.00 96.06 82 ARG A C 1
ATOM 6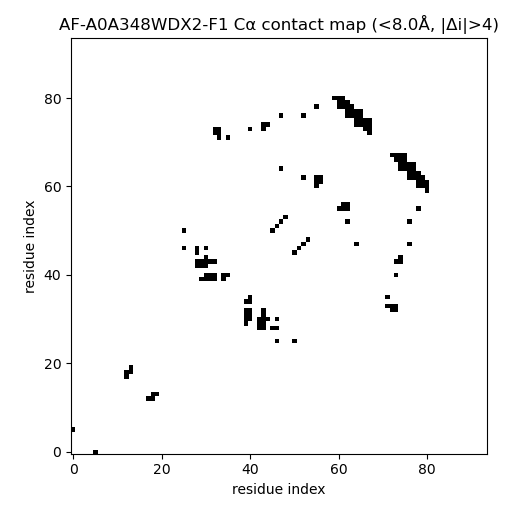35 O O . ARG A 1 82 ? -9.877 11.508 6.140 1.00 96.06 82 ARG A O 1
ATOM 642 N N . GLU A 1 83 ? -8.636 11.810 7.985 1.00 95.12 83 GLU A N 1
ATOM 643 C CA . GLU A 1 83 ? -9.649 11.298 8.919 1.00 95.12 83 GLU A CA 1
ATOM 644 C C . GLU A 1 83 ? -10.490 12.397 9.581 1.00 95.12 83 GLU A C 1
ATOM 646 O O . GLU A 1 83 ? -11.555 12.115 10.126 1.00 95.12 83 GLU A O 1
ATOM 651 N N . GLY A 1 84 ? -10.034 13.650 9.534 1.00 95.62 84 GLY A N 1
ATOM 652 C CA . GLY A 1 84 ? -10.751 14.792 10.092 1.00 95.62 84 GLY A CA 1
ATOM 653 C C . GLY A 1 84 ? -9.865 16.021 10.265 1.00 95.62 84 GLY A C 1
ATOM 654 O O . GLY A 1 84 ? -8.645 15.920 10.386 1.00 95.62 84 GLY A O 1
ATOM 655 N N . GLU A 1 85 ? -10.500 17.189 10.295 1.00 95.38 85 GLU A N 1
ATOM 656 C CA . GLU A 1 85 ? -9.836 18.465 10.564 1.00 95.38 85 GLU A CA 1
ATOM 657 C C . GLU A 1 85 ? -9.346 18.533 12.020 1.00 95.38 85 GLU A C 1
ATOM 659 O O . GLU A 1 85 ? -10.057 18.146 12.949 1.00 95.38 85 GLU A O 1
ATOM 664 N N . GLY A 1 86 ? -8.129 19.043 12.233 1.00 95.12 86 GLY A N 1
ATOM 665 C CA . GLY A 1 86 ? -7.554 19.251 13.571 1.00 95.12 86 GLY A CA 1
ATOM 666 C C . GLY A 1 86 ? -7.064 17.990 14.299 1.00 95.12 86 GLY A C 1
ATOM 667 O O . GLY A 1 86 ? -6.651 18.090 15.455 1.00 95.12 86 GLY A O 1
ATOM 668 N N . LEU A 1 87 ? -7.086 16.818 13.654 1.00 96.56 87 LEU A N 1
ATOM 669 C CA . LEU A 1 87 ? -6.486 15.595 14.196 1.00 96.56 87 LEU A CA 1
ATOM 670 C C . LEU A 1 87 ? -4.957 15.574 13.999 1.00 96.56 87 LEU A C 1
ATOM 672 O O . LEU A 1 87 ? -4.447 16.207 13.071 1.00 96.56 87 LEU A O 1
ATOM 676 N N . PRO A 1 88 ? -4.201 14.842 14.841 1.00 97.38 88 PRO A N 1
ATOM 677 C CA . PRO A 1 88 ? -2.767 14.661 14.639 1.00 97.38 88 PRO A CA 1
ATOM 678 C C . PRO A 1 88 ? -2.458 13.960 13.314 1.00 97.38 88 PRO A C 1
ATOM 680 O O . PRO A 1 88 ? -3.103 12.977 12.955 1.00 97.38 88 PRO A O 1
ATOM 683 N N . MET A 1 89 ? -1.414 14.421 12.629 1.00 96.06 89 MET A N 1
ATOM 684 C CA . MET A 1 89 ? -0.868 13.725 11.468 1.00 96.06 89 MET A CA 1
ATOM 685 C C . MET A 1 89 ? 0.036 12.578 11.924 1.00 96.06 89 MET A C 1
ATOM 687 O O . MET A 1 89 ? 0.929 12.774 12.750 1.00 96.06 89 MET A O 1
ATOM 691 N N . VAL A 1 90 ? -0.169 11.394 11.349 1.00 96.62 90 VAL A N 1
ATOM 692 C CA . VAL A 1 90 ? 0.712 10.236 11.529 1.00 96.62 90 VAL A CA 1
ATOM 693 C C . VAL A 1 90 ? 1.453 9.993 10.221 1.00 96.62 90 VAL A C 1
ATOM 695 O O . VAL A 1 90 ? 0.825 9.792 9.186 1.00 96.62 90 VAL A O 1
ATOM 698 N N . LEU A 1 91 ? 2.785 10.000 10.277 1.00 96.88 91 LEU A N 1
ATOM 699 C CA . LEU A 1 91 ? 3.645 9.641 9.153 1.00 96.88 91 LEU A CA 1
ATOM 700 C C . LEU A 1 91 ? 4.289 8.281 9.424 1.00 96.88 91 LEU A C 1
ATOM 702 O O . LEU A 1 91 ? 4.984 8.106 10.424 1.00 96.88 91 LEU A O 1
ATOM 706 N N . THR A 1 92 ? 4.084 7.340 8.509 1.00 95.94 92 THR A N 1
ATOM 707 C CA . THR A 1 92 ? 4.775 6.048 8.486 1.00 95.94 92 THR A CA 1
ATOM 708 C C . THR A 1 92 ? 5.723 6.005 7.298 1.00 95.94 92 THR A C 1
ATOM 710 O O . THR A 1 92 ? 5.336 6.379 6.194 1.00 95.94 92 THR A O 1
ATOM 713 N N . TYR A 1 93 ? 6.944 5.527 7.518 1.00 93.81 93 TYR A N 1
ATOM 714 C CA . TYR A 1 93 ? 7.949 5.323 6.477 1.00 93.81 93 TYR A CA 1
ATOM 715 C C . TYR A 1 93 ? 8.440 3.876 6.536 1.00 93.81 93 TYR A C 1
ATOM 717 O O . TYR A 1 93 ? 8.711 3.374 7.631 1.00 93.81 93 TYR A O 1
ATOM 725 N N . GLY A 1 94 ? 8.528 3.225 5.377 1.00 88.94 94 GLY 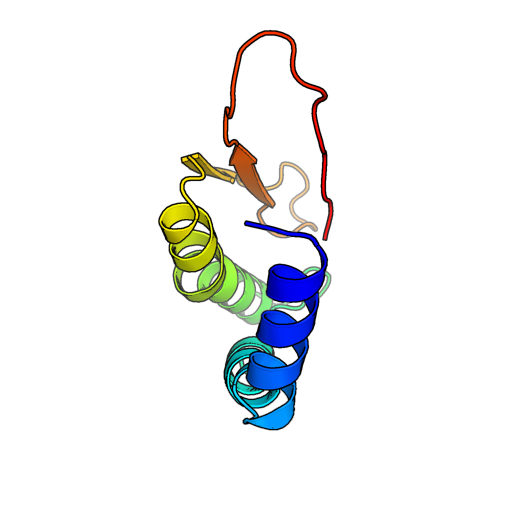A N 1
ATOM 726 C CA . GLY A 1 94 ? 8.920 1.827 5.215 1.00 88.94 94 GLY A CA 1
ATOM 727 C C . GLY A 1 94 ? 9.231 1.489 3.768 1.00 88.94 94 GLY A C 1
ATOM 728 O O . GLY A 1 94 ? 8.951 2.342 2.895 1.00 88.94 94 GLY A O 1
#